Protein AF-A0A9P5XUX6-F1 (afdb_monomer)

Foldseek 3Di:
DVVCVVVVVVVVVCLFDQNPQPDQAAPVPRPHGFFKFWPPDPPGHGHDLVVVLVVCLVVQPTWMWGHPPPTTDTDHNVNSPREHEWQDDVPDDAPDWDWDPVLFDWDQDPVGIHTHTYTAHPPPPGDPPQVRCVVVVHDDDDD

Secondary structure (DSSP, 8-state):
-GGGHHHHHHHHHHHHTTTT----B-TTTSSSB--EEESSSGGG-EE-HHHHHHHTTT-TT--EEEE-SSSEEEE-TGGGT-EEE-SS-TTPPPSSEEEPGGG-EEEEETTEEEEEEEEEE-STTPPPHHHHHHHTTPPPPP-

pLDDT: mean 94.11, std 5.47, range [50.62, 98.06]

Solvent-accessible surface area (backbone atoms only — not comparable to full-atom values): 8636 Å² total; per-residue (Å²): 106,79,94,46,46,67,57,55,52,52,53,53,56,33,63,66,50,64,61,88,55,72,62,58,52,8,81,84,82,67,70,48,57,25,41,34,28,44,79,73,55,82,92,55,58,46,25,18,62,66,60,46,39,63,76,25,70,88,49,72,84,52,52,33,30,35,56,77,86,84,49,67,42,85,47,46,48,33,82,64,66,36,68,47,76,38,78,61,60,93,92,59,79,71,92,41,62,39,68,38,69,92,63,58,42,78,48,85,49,99,93,47,78,41,68,38,34,44,26,40,38,61,44,98,85,45,61,60,70,69,57,36,36,49,76,70,71,46,72,83,77,85,131

InterPro domains:
  IPR000315 B-box-type zinc finger [PF00643] (24-64)
  IPR041457 CxC2-like cysteine cluster, KDZ transposase-associated [PF18803] (77-143)

Sequence (143 aa):
WIPDRDTFILEDIRWDGRGKYVDSICPTCRVEPANYRCEECEGGQLLCQECMVESHRLNSLHRVKFWNGTFFEKKSLKSLGLRIQLGHRVGEYCINPKPAFADGFVVVHINGIHDVALDFCDCETAQITITQLLRHRWFPATV

Organism: NCBI:txid64659

Nearest PDB structures (foldseek):
  2hdp-assembly1_B  TM=6.198E-01  e=5.493E-01  Homo sapiens
  6sqp-assembly1_A  TM=4.417E-01  e=6.224E-01  Felis catus
  6sqr-assembly1_D  TM=5.165E-01  e=1.318E+00  Felis catus
  3m63-assembly1_A  TM=4.012E-01  e=5.909E+00  Saccharomyces cerevisiae
  4o8l-assembly2_D  TM=2.086E-01  e=9.154E+00  Streptococcus pneumoniae R6

Mean predicted aligned error: 4.07 Å

Structure (mmCIF, N/CA/C/O backbone):
data_AF-A0A9P5XUX6-F1
#
_entry.id   AF-A0A9P5XUX6-F1
#
loop_
_atom_site.group_PDB
_atom_site.id
_atom_site.type_symbol
_atom_site.label_atom_id
_atom_site.label_alt_id
_atom_site.label_comp_id
_atom_site.label_asym_id
_atom_site.label_entity_id
_atom_site.label_seq_id
_atom_site.pdbx_PDB_ins_code
_atom_site.Cartn_x
_atom_site.Cartn_y
_atom_site.Cartn_z
_atom_site.occupancy
_atom_site.B_iso_or_equiv
_atom_site.auth_seq_id
_atom_site.auth_comp_id
_atom_site.auth_asym_id
_atom_site.auth_atom_id
_atom_site.pdbx_PDB_model_num
ATOM 1 N N . TRP A 1 1 ? -2.214 8.141 -33.360 1.00 77.25 1 TRP A N 1
ATOM 2 C CA . TRP A 1 1 ? -1.924 6.846 -32.717 1.00 77.25 1 TRP A CA 1
ATOM 3 C C . TRP A 1 1 ? -1.505 5.766 -33.705 1.00 77.25 1 TRP A C 1
ATOM 5 O O . TRP A 1 1 ? -0.601 5.028 -33.366 1.00 77.25 1 TRP A O 1
ATOM 15 N N . ILE A 1 2 ? -2.137 5.612 -34.888 1.00 92.19 2 ILE A N 1
ATOM 16 C CA . ILE A 1 2 ? -1.833 4.469 -35.784 1.00 92.19 2 ILE A CA 1
ATOM 17 C C . ILE A 1 2 ? -0.360 4.458 -36.226 1.00 92.19 2 ILE A C 1
ATOM 19 O O . ILE A 1 2 ? 0.237 3.386 -36.170 1.00 92.19 2 ILE A O 1
ATOM 23 N N . PRO A 1 3 ? 0.251 5.608 -36.581 1.00 96.56 3 PRO A N 1
ATOM 24 C CA . PRO A 1 3 ? 1.679 5.648 -36.902 1.00 96.56 3 PRO A CA 1
ATOM 25 C C . PRO A 1 3 ? 2.590 5.241 -35.734 1.00 96.56 3 PRO A C 1
ATOM 27 O O . PRO A 1 3 ? 3.666 4.709 -35.964 1.00 96.56 3 PRO A O 1
ATOM 30 N N . ASP A 1 4 ? 2.142 5.439 -34.492 1.00 96.56 4 ASP A N 1
ATOM 31 C CA . ASP A 1 4 ? 2.925 5.216 -33.269 1.00 96.56 4 ASP A CA 1
ATOM 32 C C . ASP A 1 4 ? 2.587 3.887 -32.577 1.00 96.56 4 ASP A C 1
ATOM 34 O O . ASP A 1 4 ? 2.996 3.658 -31.440 1.00 96.56 4 ASP A O 1
ATOM 38 N N . ARG A 1 5 ? 1.805 3.011 -33.224 1.00 95.56 5 ARG A N 1
ATOM 39 C CA . ARG A 1 5 ? 1.333 1.744 -32.637 1.00 95.56 5 ARG A CA 1
ATOM 40 C C . ARG A 1 5 ? 2.480 0.929 -32.045 1.00 95.56 5 ARG A C 1
ATOM 42 O O . ARG A 1 5 ? 2.371 0.444 -30.923 1.00 95.56 5 ARG A O 1
ATOM 49 N N . ASP A 1 6 ? 3.558 0.788 -32.803 1.00 97.00 6 ASP A N 1
ATOM 50 C CA . ASP A 1 6 ? 4.692 -0.035 -32.397 1.00 97.00 6 ASP A CA 1
ATOM 51 C C . ASP A 1 6 ? 5.413 0.605 -31.196 1.00 97.00 6 ASP A C 1
ATOM 53 O O . ASP A 1 6 ? 5.818 -0.102 -30.278 1.00 97.00 6 ASP A O 1
ATOM 57 N N . THR A 1 7 ? 5.455 1.942 -31.121 1.00 96.69 7 THR A N 1
ATOM 58 C CA . THR A 1 7 ? 5.949 2.685 -29.950 1.00 96.69 7 THR A CA 1
ATOM 59 C C . THR A 1 7 ? 5.104 2.410 -28.708 1.00 96.69 7 THR A C 1
ATOM 61 O O . THR A 1 7 ? 5.663 2.146 -27.649 1.00 96.69 7 THR A O 1
ATOM 64 N N . PHE A 1 8 ? 3.770 2.418 -28.814 1.00 95.44 8 PHE A N 1
ATOM 65 C CA . PHE A 1 8 ? 2.905 2.099 -27.670 1.00 95.44 8 PHE A CA 1
ATOM 66 C C . PHE A 1 8 ? 3.160 0.688 -27.132 1.00 95.44 8 PHE A C 1
ATOM 68 O O . PHE A 1 8 ? 3.269 0.516 -25.922 1.00 95.44 8 PHE A O 1
ATOM 75 N N . ILE A 1 9 ? 3.301 -0.302 -28.019 1.00 95.25 9 ILE A N 1
ATOM 76 C CA . ILE A 1 9 ? 3.588 -1.690 -27.624 1.00 95.25 9 ILE A CA 1
ATOM 77 C C . ILE A 1 9 ? 4.968 -1.792 -26.963 1.00 95.25 9 ILE A C 1
ATOM 79 O O . ILE A 1 9 ? 5.108 -2.452 -25.937 1.00 95.25 9 ILE A O 1
ATOM 83 N N . LEU A 1 10 ? 5.987 -1.132 -27.521 1.00 94.88 10 LEU A N 1
ATOM 84 C CA . LEU A 1 10 ? 7.331 -1.127 -26.939 1.00 94.88 10 LEU A CA 1
ATOM 85 C C . LEU A 1 10 ? 7.352 -0.489 -25.548 1.00 94.88 10 LEU A C 1
ATOM 87 O O . LEU A 1 10 ? 8.023 -1.009 -24.658 1.00 94.88 10 LEU A O 1
ATOM 91 N N . GLU A 1 11 ? 6.612 0.601 -25.341 1.00 93.38 11 GLU A N 1
ATOM 92 C CA . GLU A 1 11 ? 6.512 1.229 -24.024 1.00 93.38 11 GLU A CA 1
ATOM 93 C C . GLU A 1 11 ? 5.730 0.364 -23.025 1.00 93.38 11 GLU A C 1
ATOM 95 O O . GLU A 1 11 ? 6.119 0.305 -21.862 1.00 93.38 11 GLU A O 1
ATOM 100 N N . ASP A 1 12 ? 4.704 -0.373 -23.457 1.00 91.81 12 ASP A N 1
ATOM 101 C CA . ASP A 1 12 ? 3.982 -1.326 -22.600 1.00 91.81 12 ASP A CA 1
ATOM 102 C C . ASP A 1 12 ? 4.887 -2.496 -22.165 1.00 91.81 12 ASP A C 1
ATOM 104 O O . ASP A 1 12 ? 5.048 -2.769 -20.976 1.00 91.81 12 ASP A O 1
ATOM 108 N N . ILE A 1 13 ? 5.627 -3.094 -23.108 1.00 92.19 13 ILE A N 1
ATOM 109 C CA . ILE A 1 13 ? 6.635 -4.131 -22.809 1.00 92.19 13 ILE A CA 1
ATOM 110 C C . ILE A 1 13 ? 7.736 -3.578 -21.892 1.00 92.19 13 ILE A C 1
ATOM 112 O O . ILE A 1 13 ? 8.232 -4.261 -20.991 1.00 92.19 13 ILE A O 1
ATOM 116 N N . ARG A 1 14 ? 8.141 -2.320 -22.089 1.00 91.81 14 ARG A N 1
ATOM 117 C CA . ARG A 1 14 ? 9.121 -1.654 -21.224 1.00 91.81 14 ARG A CA 1
ATOM 118 C C . ARG A 1 14 ? 8.611 -1.535 -19.785 1.00 91.81 14 ARG A C 1
ATOM 120 O O . ARG A 1 14 ? 9.428 -1.630 -18.864 1.00 91.81 14 ARG A O 1
ATOM 127 N N . TRP A 1 15 ? 7.304 -1.355 -19.589 1.00 89.62 15 TRP A N 1
ATOM 128 C CA . TRP A 1 15 ? 6.659 -1.338 -18.274 1.00 89.62 15 TRP A CA 1
ATOM 129 C C . TRP A 1 15 ? 6.608 -2.714 -17.604 1.00 89.62 15 TRP A C 1
ATOM 131 O O . TRP A 1 15 ? 6.671 -2.775 -16.372 1.00 89.62 15 TRP A O 1
ATOM 141 N N . ASP A 1 16 ? 6.610 -3.815 -18.354 1.00 90.75 16 ASP A N 1
ATOM 142 C CA . ASP A 1 16 ? 6.724 -5.162 -17.772 1.00 90.75 16 ASP A CA 1
ATOM 143 C C . ASP A 1 16 ? 8.097 -5.418 -17.129 1.00 90.75 16 ASP A C 1
ATOM 145 O O . ASP A 1 16 ? 8.208 -6.167 -16.155 1.00 90.75 16 ASP A O 1
ATOM 149 N N . GLY A 1 17 ? 9.142 -4.749 -17.623 1.00 91.25 17 GLY A N 1
ATOM 150 C CA . GLY A 1 17 ? 10.494 -4.782 -17.067 1.00 91.25 17 GLY A CA 1
ATOM 151 C C . GLY A 1 17 ? 10.840 -3.567 -16.199 1.00 91.25 17 GLY A C 1
ATOM 152 O O . GLY A 1 17 ? 10.004 -2.728 -15.865 1.00 91.25 17 GLY A O 1
ATOM 153 N N . ARG A 1 18 ? 12.124 -3.440 -15.837 1.00 91.75 18 ARG A N 1
ATOM 154 C CA . ARG A 1 18 ? 12.658 -2.300 -15.056 1.00 91.75 18 ARG A CA 1
ATOM 155 C C . ARG A 1 18 ? 12.708 -0.981 -15.845 1.00 91.75 18 ARG A C 1
ATOM 157 O O . ARG A 1 18 ? 13.048 0.062 -15.286 1.00 91.75 18 ARG A O 1
ATOM 164 N N . GLY A 1 19 ? 12.400 -1.006 -17.142 1.00 89.69 19 GLY A N 1
ATOM 165 C CA . GLY A 1 19 ? 12.514 0.146 -18.028 1.00 89.69 19 GLY A CA 1
ATOM 166 C C . GLY A 1 19 ? 13.904 0.786 -17.969 1.00 89.69 19 GLY A C 1
ATOM 167 O O . GLY A 1 19 ? 14.915 0.118 -18.157 1.00 89.69 19 GLY A O 1
ATOM 168 N N . LYS A 1 20 ? 13.956 2.095 -17.690 1.00 87.56 20 LYS A N 1
ATOM 169 C CA . LYS A 1 20 ? 15.220 2.844 -17.528 1.00 87.56 20 LYS A CA 1
ATOM 170 C C . LYS A 1 20 ? 15.837 2.739 -16.125 1.00 87.56 20 LYS A C 1
ATOM 172 O O . LYS A 1 20 ? 16.933 3.243 -15.915 1.00 87.56 20 LYS A O 1
ATOM 177 N N . TYR A 1 21 ? 15.142 2.131 -15.163 1.00 87.44 21 TYR A N 1
ATOM 178 C CA . TYR A 1 21 ? 15.560 2.068 -13.761 1.00 87.44 21 TYR A CA 1
ATOM 179 C C . TYR A 1 21 ? 16.490 0.876 -13.530 1.00 87.44 21 TYR A C 1
ATOM 181 O O . TYR A 1 21 ? 16.161 -0.077 -12.824 1.00 87.44 21 TYR A O 1
ATOM 189 N N . VAL A 1 22 ? 17.647 0.913 -14.190 1.00 82.38 22 VAL A N 1
ATOM 190 C CA . VAL A 1 22 ? 18.679 -0.129 -14.095 1.00 82.38 22 VAL A CA 1
ATOM 191 C C . VAL A 1 22 ? 19.568 0.035 -12.865 1.00 82.38 22 VAL A C 1
ATOM 193 O O . VAL A 1 22 ? 20.141 -0.955 -12.404 1.00 82.38 22 VAL A O 1
ATOM 196 N N . ASP A 1 23 ? 19.607 1.238 -12.288 1.00 80.44 23 ASP A N 1
ATOM 197 C CA . ASP A 1 23 ? 20.330 1.520 -11.052 1.00 80.44 23 ASP A CA 1
ATOM 198 C C . ASP A 1 23 ? 19.853 0.598 -9.937 1.00 80.44 23 ASP A C 1
ATOM 200 O O . ASP A 1 23 ? 18.654 0.421 -9.705 1.00 80.44 23 ASP A O 1
ATOM 204 N N . SER A 1 24 ? 20.810 -0.029 -9.263 1.00 84.69 24 SER A N 1
ATOM 205 C CA . SER A 1 24 ? 20.523 -0.943 -8.167 1.00 84.69 24 SER A CA 1
ATOM 206 C C . SER A 1 24 ? 20.312 -0.221 -6.845 1.00 84.69 24 SER A C 1
ATOM 208 O O . SER A 1 24 ? 19.877 -0.877 -5.914 1.00 84.69 24 SER A O 1
ATOM 210 N N . ILE A 1 25 ? 20.601 1.082 -6.735 1.00 95.06 25 ILE A N 1
ATOM 211 C CA . ILE A 1 25 ? 20.559 1.837 -5.473 1.00 95.06 25 ILE A CA 1
ATOM 212 C C . ILE A 1 25 ? 19.313 2.722 -5.420 1.00 95.06 25 ILE A C 1
ATOM 214 O O . ILE A 1 25 ? 18.955 3.387 -6.392 1.00 95.06 25 ILE A O 1
ATOM 218 N N . CYS A 1 26 ? 18.662 2.749 -4.259 1.00 95.69 26 CYS A N 1
ATOM 219 C CA . CYS A 1 26 ? 17.477 3.550 -4.004 1.00 95.69 26 CYS A CA 1
ATOM 220 C C . CYS A 1 26 ? 17.777 5.044 -4.209 1.00 95.69 26 CYS A C 1
ATOM 222 O O . CYS A 1 26 ? 18.658 5.591 -3.545 1.00 95.69 26 CYS A O 1
ATOM 224 N N . PRO A 1 27 ? 17.022 5.742 -5.068 1.00 93.62 27 PRO A N 1
ATOM 225 C CA . PRO A 1 27 ? 17.270 7.146 -5.392 1.00 93.62 27 PRO A CA 1
ATOM 226 C C . PRO A 1 27 ? 16.942 8.096 -4.230 1.00 93.62 27 PRO A C 1
ATOM 228 O O . PRO A 1 27 ? 17.459 9.214 -4.190 1.00 93.62 27 PRO A O 1
ATOM 231 N N . THR A 1 28 ? 16.109 7.654 -3.282 1.00 94.62 28 THR A N 1
ATOM 232 C CA . THR A 1 28 ? 15.693 8.434 -2.110 1.00 94.62 28 THR A CA 1
ATOM 233 C C . THR A 1 28 ? 16.730 8.376 -0.991 1.00 94.62 28 THR A C 1
ATOM 235 O O . THR A 1 28 ? 17.247 9.417 -0.599 1.00 94.62 28 THR A O 1
ATOM 238 N N . CYS A 1 29 ? 17.065 7.181 -0.484 1.00 96.44 29 CYS A N 1
ATOM 239 C CA . CYS A 1 29 ? 18.022 7.046 0.622 1.00 96.44 29 CYS A CA 1
ATOM 240 C C . CYS A 1 29 ? 19.481 6.927 0.165 1.00 96.44 29 CYS A C 1
ATOM 242 O O . CYS A 1 29 ? 20.376 7.208 0.953 1.00 96.44 29 CYS A O 1
ATOM 244 N N . ARG A 1 30 ? 19.732 6.542 -1.095 1.00 96.06 30 ARG A N 1
ATOM 245 C CA . ARG A 1 30 ? 21.069 6.344 -1.689 1.00 96.06 30 ARG A CA 1
ATOM 246 C C . ARG A 1 30 ? 21.942 5.292 -0.994 1.00 96.06 30 ARG A C 1
ATOM 248 O O . ARG A 1 30 ? 23.158 5.316 -1.151 1.00 96.06 30 ARG A O 1
ATOM 255 N N . VAL A 1 31 ? 21.321 4.375 -0.252 1.00 95.56 31 VAL A N 1
ATOM 256 C CA . VAL A 1 31 ? 22.006 3.320 0.514 1.00 95.56 31 VAL A CA 1
ATOM 257 C C . VAL A 1 31 ? 21.532 1.939 0.071 1.00 95.56 31 VAL A C 1
ATOM 259 O O . VAL A 1 31 ? 22.323 1.135 -0.409 1.00 95.56 31 VAL A O 1
ATOM 262 N N . GLU A 1 32 ? 20.231 1.684 0.184 1.00 96.69 32 GLU A N 1
ATOM 263 C CA . GLU A 1 32 ? 19.659 0.348 0.010 1.00 96.69 32 GLU A CA 1
ATOM 264 C C . GLU A 1 32 ? 19.322 0.005 -1.445 1.00 96.69 32 GLU A C 1
ATOM 266 O O . GLU A 1 32 ? 19.090 0.912 -2.251 1.00 96.69 32 GLU A O 1
ATOM 271 N N . PRO A 1 33 ? 19.198 -1.288 -1.796 1.00 95.00 33 PRO A N 1
ATOM 272 C CA . PRO A 1 33 ? 18.804 -1.691 -3.133 1.00 95.00 33 PRO A CA 1
ATOM 273 C C . PRO A 1 33 ? 17.388 -1.257 -3.546 1.00 95.00 33 PRO A C 1
ATOM 275 O O . PRO A 1 33 ? 16.431 -1.369 -2.777 1.00 95.00 33 PRO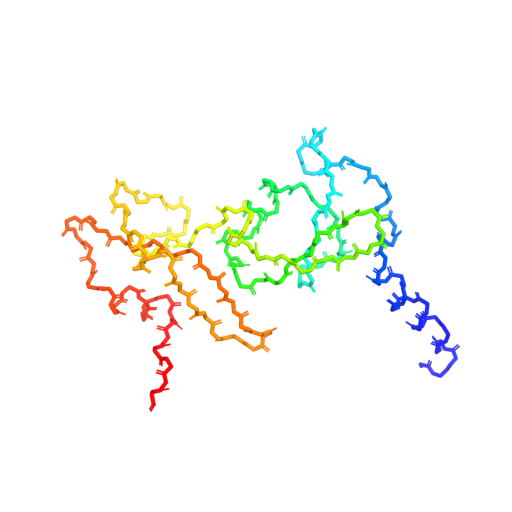 A O 1
ATOM 278 N N . ALA A 1 34 ? 17.233 -0.814 -4.795 1.00 95.44 34 ALA A N 1
ATOM 279 C CA . ALA A 1 34 ? 15.961 -0.374 -5.367 1.00 95.44 34 ALA A CA 1
ATOM 280 C C . ALA A 1 34 ? 15.237 -1.516 -6.097 1.00 95.44 34 ALA A C 1
ATOM 282 O O . ALA A 1 34 ? 15.430 -1.722 -7.295 1.00 95.44 34 ALA A O 1
ATOM 283 N N . ASN A 1 35 ? 14.383 -2.250 -5.382 1.00 95.94 35 ASN A N 1
ATOM 284 C CA . ASN A 1 35 ? 13.719 -3.443 -5.925 1.00 95.94 35 ASN A CA 1
ATOM 285 C C . ASN A 1 35 ? 12.190 -3.355 -5.964 1.00 95.94 35 ASN A C 1
ATOM 287 O O . ASN A 1 35 ? 11.552 -4.224 -6.553 1.00 95.94 35 ASN A O 1
ATOM 291 N N . TYR A 1 36 ? 11.585 -2.331 -5.362 1.00 96.81 36 TYR A N 1
ATOM 292 C CA . TYR A 1 36 ? 10.134 -2.198 -5.293 1.00 96.81 36 TYR A CA 1
ATOM 293 C C . TYR A 1 36 ? 9.631 -1.104 -6.219 1.00 96.81 36 TYR A C 1
ATOM 2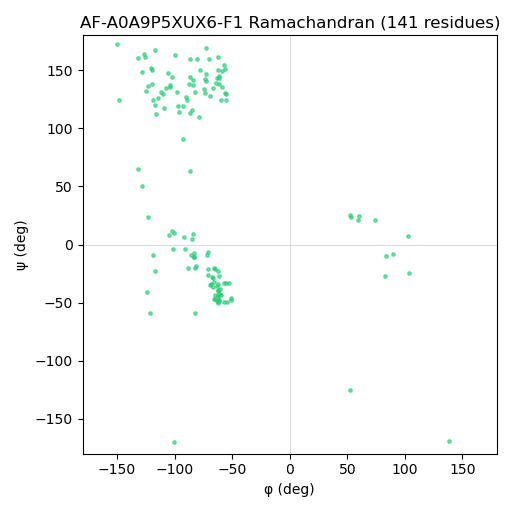9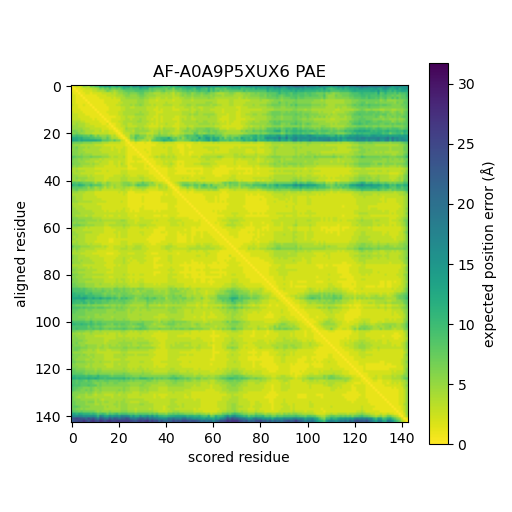5 O O . TYR A 1 36 ? 10.164 0.000 -6.218 1.00 96.81 36 TYR A O 1
ATOM 303 N N . ARG A 1 37 ? 8.570 -1.385 -6.970 1.00 95.94 37 ARG A N 1
ATOM 304 C CA . ARG A 1 37 ? 7.893 -0.418 -7.838 1.00 95.94 37 ARG A CA 1
ATOM 305 C C . ARG A 1 37 ? 6.426 -0.323 -7.451 1.00 95.94 37 ARG A C 1
ATOM 307 O O . ARG A 1 37 ? 5.780 -1.346 -7.250 1.00 95.94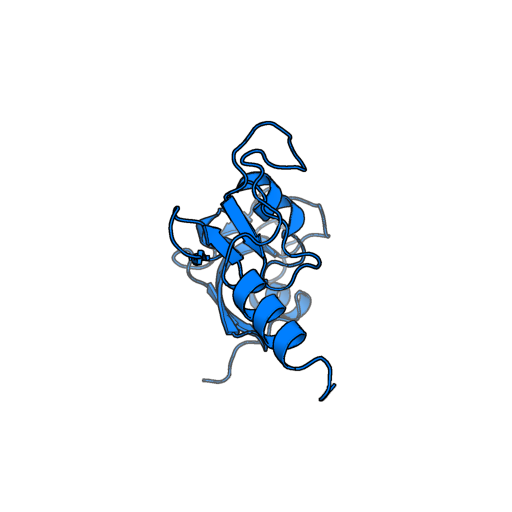 37 ARG A O 1
ATOM 314 N N . CYS A 1 38 ? 5.901 0.890 -7.385 1.00 96.31 38 CYS A N 1
ATOM 315 C CA . CYS A 1 38 ? 4.468 1.122 -7.273 1.00 96.31 38 CYS A CA 1
ATOM 316 C C . CYS A 1 38 ? 3.840 1.184 -8.672 1.00 96.31 38 CYS A C 1
ATOM 318 O O . CYS A 1 38 ? 4.427 1.769 -9.580 1.00 96.31 38 CYS A O 1
ATOM 320 N N . GLU A 1 39 ? 2.675 0.564 -8.851 1.00 94.62 39 GLU A N 1
ATOM 321 C CA . GLU A 1 39 ? 1.946 0.555 -10.129 1.00 94.62 39 GLU A CA 1
ATOM 322 C C . GLU A 1 39 ? 1.088 1.807 -10.350 1.00 94.62 39 GLU A C 1
ATOM 324 O O . GLU A 1 39 ? 0.556 2.002 -11.437 1.00 94.62 39 GLU A O 1
ATOM 329 N N . GLU A 1 40 ? 0.922 2.630 -9.316 1.00 94.25 40 GLU A N 1
ATOM 330 C CA . GLU A 1 40 ? 0.000 3.774 -9.313 1.00 94.25 40 GLU A CA 1
ATOM 331 C C . GLU A 1 40 ? 0.719 5.115 -9.149 1.00 94.25 40 GLU A C 1
ATOM 333 O O . GLU A 1 40 ? 0.209 6.145 -9.579 1.00 94.25 40 GLU A O 1
ATOM 338 N N . CYS A 1 41 ? 1.925 5.113 -8.576 1.00 93.50 41 CYS A N 1
ATOM 339 C CA . CYS A 1 41 ? 2.765 6.303 -8.532 1.00 93.50 41 CYS A CA 1
ATOM 340 C C . CYS A 1 41 ? 3.355 6.614 -9.910 1.00 93.50 41 CYS A C 1
ATOM 342 O O . CYS A 1 41 ? 3.716 5.723 -10.682 1.00 93.50 41 CYS A O 1
ATOM 344 N N . GLU A 1 42 ? 3.519 7.903 -10.184 1.00 86.19 42 GLU A N 1
ATOM 345 C CA . GLU A 1 42 ? 4.072 8.377 -11.445 1.00 86.19 42 GLU A CA 1
ATOM 346 C C . GLU A 1 42 ? 5.520 7.908 -11.669 1.00 86.19 42 GLU A C 1
ATOM 348 O O . GLU A 1 42 ? 6.313 7.711 -10.744 1.00 86.19 42 GLU A O 1
ATOM 353 N N . GLY A 1 43 ? 5.888 7.742 -12.940 1.00 80.62 43 GLY A N 1
ATOM 354 C CA . GLY A 1 43 ? 7.266 7.506 -13.370 1.00 80.62 43 GLY A CA 1
ATOM 355 C C . GLY A 1 43 ? 7.754 6.060 -13.271 1.00 80.62 43 GLY A C 1
ATOM 356 O O . GLY A 1 43 ? 8.592 5.677 -14.079 1.00 80.62 43 GLY A O 1
ATOM 357 N N . GLY A 1 44 ? 7.225 5.226 -12.371 1.00 84.88 44 GLY A N 1
ATOM 358 C CA . GLY A 1 44 ? 7.607 3.805 -12.303 1.00 84.88 44 GLY A CA 1
ATOM 359 C C . GLY A 1 44 ? 8.986 3.535 -11.706 1.00 84.88 44 GLY A C 1
ATOM 360 O O . GLY A 1 44 ? 9.580 2.485 -11.962 1.00 84.88 44 GLY A O 1
ATOM 361 N N . GLN A 1 45 ? 9.505 4.491 -10.939 1.00 91.19 45 GLN A N 1
ATOM 362 C CA . GLN A 1 45 ? 10.795 4.389 -10.273 1.00 91.19 45 GLN A CA 1
ATOM 363 C C . GLN A 1 45 ? 10.820 3.231 -9.269 1.00 91.19 45 GLN A C 1
ATOM 365 O O . GLN A 1 45 ? 9.839 2.955 -8.576 1.00 91.19 45 GLN A O 1
ATOM 370 N N . LEU A 1 46 ? 11.975 2.572 -9.186 1.00 95.31 46 LEU A N 1
ATOM 371 C CA . LEU A 1 46 ? 12.256 1.573 -8.165 1.00 95.31 46 LEU A CA 1
ATOM 372 C C . LEU A 1 46 ? 12.753 2.248 -6.880 1.00 95.31 46 LEU A C 1
ATOM 374 O O . LEU A 1 46 ? 13.599 3.141 -6.930 1.00 95.31 46 LEU A O 1
ATOM 378 N N . LEU A 1 47 ? 12.264 1.783 -5.733 1.00 96.56 47 LEU A N 1
ATOM 379 C CA . LEU A 1 47 ? 12.656 2.215 -4.392 1.00 96.56 47 LEU A CA 1
ATOM 380 C C . LEU A 1 47 ? 13.080 1.006 -3.547 1.00 96.56 47 LEU A C 1
ATOM 382 O O . LEU A 1 47 ? 12.746 -0.142 -3.857 1.00 96.56 47 LEU A O 1
ATOM 386 N N . CYS A 1 48 ? 13.811 1.257 -2.462 1.00 97.25 48 CYS A N 1
ATOM 387 C CA . CYS A 1 48 ? 13.981 0.252 -1.413 1.00 97.25 48 CYS A CA 1
ATOM 388 C C . CYS A 1 48 ? 12.686 0.081 -0.604 1.00 97.25 48 CYS A C 1
ATOM 390 O O . CYS A 1 48 ? 11.751 0.877 -0.720 1.00 97.25 48 CYS A O 1
ATOM 392 N N . GLN A 1 49 ? 12.641 -0.954 0.236 1.00 97.75 49 GLN A N 1
ATOM 393 C CA . GLN A 1 49 ? 11.475 -1.269 1.065 1.00 97.75 49 GLN A CA 1
ATOM 394 C C . GLN A 1 49 ? 11.066 -0.101 1.972 1.00 97.75 49 GLN A C 1
ATOM 396 O O . GLN A 1 49 ? 9.901 0.284 1.981 1.00 97.75 49 GLN A O 1
ATOM 401 N N . GLU A 1 50 ? 12.014 0.491 2.698 1.00 98.06 50 GLU A N 1
ATOM 402 C 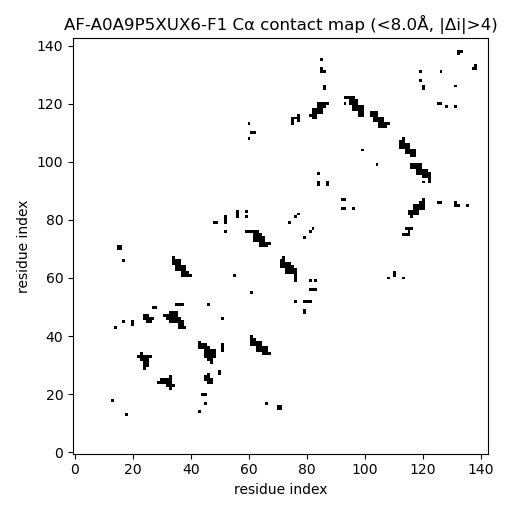CA . GLU A 1 50 ? 11.731 1.568 3.655 1.00 98.06 50 GLU A CA 1
ATOM 403 C C . GLU A 1 50 ? 11.196 2.823 2.964 1.00 98.06 50 GLU A C 1
ATOM 405 O O . GLU A 1 50 ? 10.164 3.359 3.360 1.00 98.06 50 GLU A O 1
ATOM 410 N N . CYS A 1 51 ? 11.840 3.261 1.876 1.00 97.44 51 CYS A N 1
ATOM 411 C CA . CYS A 1 51 ? 11.367 4.412 1.109 1.00 97.44 51 CYS A CA 1
ATOM 412 C C . CYS A 1 51 ? 10.014 4.140 0.437 1.00 97.44 51 CYS A C 1
ATOM 414 O O . CYS A 1 51 ? 9.208 5.063 0.302 1.00 97.44 51 CYS A O 1
ATOM 416 N N . MET A 1 52 ? 9.738 2.891 0.040 1.00 97.56 52 MET A N 1
ATOM 417 C CA . MET A 1 52 ? 8.423 2.488 -0.460 1.00 97.56 52 MET A CA 1
ATOM 418 C C . MET A 1 52 ? 7.359 2.634 0.634 1.00 97.56 52 MET A C 1
ATOM 420 O O . MET A 1 52 ? 6.335 3.263 0.392 1.00 97.56 52 MET A O 1
ATOM 424 N N . VAL A 1 53 ? 7.614 2.132 1.845 1.00 97.56 53 VAL A N 1
ATOM 425 C CA . VAL A 1 53 ? 6.685 2.275 2.980 1.00 97.56 53 VAL A CA 1
ATOM 426 C C . VAL A 1 53 ? 6.473 3.746 3.338 1.00 97.56 53 VAL A C 1
ATOM 428 O O . VAL A 1 53 ? 5.330 4.180 3.457 1.00 97.56 53 VAL A O 1
ATOM 431 N N . GLU A 1 54 ? 7.548 4.526 3.462 1.00 96.12 54 GLU A N 1
ATOM 432 C CA . GLU A 1 54 ? 7.470 5.936 3.859 1.00 96.12 54 GLU A CA 1
ATOM 433 C C . GLU A 1 54 ? 6.653 6.770 2.864 1.00 96.12 54 GLU A C 1
ATOM 435 O O . GLU A 1 54 ? 5.722 7.475 3.251 1.00 96.12 54 GLU A O 1
ATOM 440 N N . SER A 1 55 ? 6.947 6.636 1.567 1.00 95.62 55 SER A N 1
ATOM 441 C CA . SER A 1 55 ? 6.249 7.379 0.506 1.00 95.62 55 SER A CA 1
ATOM 442 C C . SER A 1 55 ? 4.771 6.999 0.352 1.00 95.62 55 SER A C 1
ATOM 444 O O . SER A 1 55 ? 3.991 7.788 -0.182 1.00 95.62 55 SER A O 1
ATOM 446 N N . HIS A 1 56 ? 4.362 5.826 0.846 1.00 96.31 56 HIS A N 1
ATOM 447 C CA . HIS A 1 56 ? 2.997 5.310 0.712 1.00 96.31 56 HIS A CA 1
ATOM 448 C C . HIS A 1 56 ? 2.167 5.393 1.993 1.00 96.31 56 HIS A C 1
ATOM 450 O O . HIS A 1 56 ? 1.031 4.921 2.005 1.00 96.31 56 HIS A O 1
ATOM 456 N N . ARG A 1 57 ? 2.656 6.047 3.054 1.00 94.19 57 ARG A N 1
ATOM 457 C CA . ARG A 1 57 ? 1.902 6.209 4.314 1.00 94.19 57 ARG A CA 1
ATOM 458 C C . ARG A 1 57 ? 0.502 6.799 4.132 1.00 94.19 57 ARG A C 1
ATOM 460 O O . ARG A 1 57 ? -0.409 6.434 4.865 1.00 94.19 57 ARG A O 1
ATOM 467 N N . LEU A 1 58 ? 0.329 7.686 3.150 1.00 93.00 58 LEU A N 1
ATOM 468 C CA . LEU A 1 58 ? -0.959 8.315 2.819 1.00 93.00 58 LEU A CA 1
ATOM 469 C C . LEU A 1 58 ? -1.650 7.704 1.596 1.00 93.00 58 LEU A C 1
ATOM 471 O O . LEU A 1 58 ? -2.772 8.080 1.282 1.00 93.00 58 LEU A O 1
ATOM 475 N N . ASN A 1 59 ? -0.994 6.753 0.934 1.00 94.94 59 ASN A N 1
ATOM 476 C CA . ASN A 1 59 ? -1.473 6.064 -0.262 1.00 94.94 59 ASN A CA 1
ATOM 477 C C . ASN A 1 59 ? -1.365 4.547 -0.048 1.00 94.94 59 ASN A C 1
ATOM 479 O O . ASN A 1 59 ? -0.779 3.808 -0.839 1.00 94.94 59 ASN A O 1
ATOM 483 N N . SER A 1 60 ? -1.899 4.089 1.084 1.00 95.31 60 SER A N 1
ATOM 484 C CA . SER A 1 60 ? -1.708 2.737 1.618 1.00 95.31 60 SER A CA 1
ATOM 485 C C . SER A 1 60 ? -2.430 1.633 0.838 1.00 95.31 60 SER A C 1
ATOM 487 O O . SER A 1 60 ? -2.198 0.453 1.092 1.00 95.31 60 SER A O 1
ATOM 489 N N . LEU A 1 61 ? -3.284 2.016 -0.116 1.00 96.94 61 LEU A N 1
ATOM 490 C CA . LEU A 1 61 ? -4.004 1.120 -1.024 1.00 96.94 61 LEU A CA 1
ATOM 491 C C . LEU A 1 61 ? -3.377 1.075 -2.423 1.00 96.94 61 LEU A C 1
ATOM 493 O O . LEU A 1 61 ? -4.001 0.563 -3.351 1.00 96.94 61 LEU A O 1
ATOM 497 N N . HIS A 1 62 ? -2.171 1.617 -2.608 1.00 97.12 62 HIS A N 1
ATOM 498 C CA . HIS A 1 62 ? -1.454 1.444 -3.865 1.00 97.12 62 HIS A CA 1
ATOM 499 C C . HIS A 1 62 ? -0.899 0.028 -4.008 1.00 97.12 62 HIS A C 1
ATOM 501 O O . HIS A 1 62 ? -0.407 -0.580 -3.053 1.00 97.12 62 HIS A O 1
ATOM 507 N N . ARG A 1 63 ? -0.933 -0.494 -5.237 1.00 96.75 63 ARG A N 1
ATOM 508 C CA . ARG A 1 63 ? -0.349 -1.800 -5.561 1.00 96.75 63 ARG A CA 1
ATOM 509 C C . ARG A 1 63 ? 1.146 -1.671 -5.805 1.00 96.75 63 ARG A C 1
ATOM 511 O O . ARG A 1 63 ? 1.595 -0.820 -6.574 1.00 96.75 63 ARG A O 1
ATOM 518 N N . VAL A 1 64 ? 1.913 -2.550 -5.168 1.00 97.19 64 VAL A N 1
ATOM 519 C CA . VAL A 1 64 ? 3.369 -2.591 -5.299 1.00 97.19 64 VAL A CA 1
ATOM 520 C C . VAL A 1 64 ? 3.834 -3.936 -5.838 1.00 97.19 64 VAL A C 1
ATOM 522 O O . VAL A 1 64 ? 3.209 -4.983 -5.656 1.00 97.19 64 VAL A O 1
ATOM 525 N N . LYS A 1 65 ? 4.968 -3.904 -6.523 1.00 97.12 65 LYS A N 1
ATOM 526 C CA . LYS A 1 65 ? 5.629 -5.062 -7.106 1.00 97.12 65 LYS A CA 1
ATOM 527 C C . LYS A 1 65 ? 7.087 -5.103 -6.671 1.00 97.12 65 LYS A C 1
ATOM 529 O O . LYS A 1 65 ? 7.703 -4.057 -6.481 1.00 97.12 65 LYS A O 1
ATOM 534 N N . PHE A 1 66 ? 7.635 -6.302 -6.541 1.00 97.31 66 PHE A N 1
ATOM 535 C CA . PHE A 1 66 ? 9.039 -6.556 -6.235 1.00 97.31 66 PHE A CA 1
ATOM 536 C C . PHE A 1 66 ? 9.733 -7.183 -7.440 1.00 97.31 66 PHE A C 1
ATOM 538 O O . PHE A 1 66 ? 9.228 -8.145 -8.016 1.00 97.31 66 PHE A O 1
ATOM 545 N N . TRP A 1 67 ? 10.884 -6.643 -7.822 1.00 96.25 67 TRP A N 1
ATOM 546 C CA . TRP A 1 67 ? 11.732 -7.227 -8.850 1.00 96.25 67 TRP A CA 1
ATOM 547 C C . TRP A 1 67 ? 12.541 -8.388 -8.263 1.00 96.25 67 TRP A C 1
ATOM 549 O O . TRP A 1 67 ? 13.472 -8.166 -7.492 1.00 96.25 67 TRP A O 1
ATOM 559 N N . ASN A 1 68 ? 12.221 -9.623 -8.656 1.00 94.94 68 ASN A N 1
ATOM 560 C CA . ASN A 1 68 ? 12.901 -10.826 -8.154 1.00 94.94 68 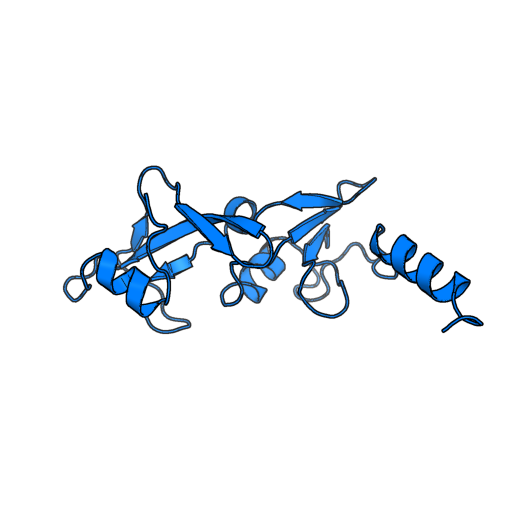ASN A CA 1
ATOM 561 C C . ASN A 1 68 ? 14.195 -11.183 -8.918 1.00 94.94 68 ASN A C 1
ATOM 563 O O . ASN A 1 68 ? 14.781 -12.237 -8.686 1.00 94.94 68 ASN A O 1
ATOM 567 N N . GLY A 1 69 ? 14.617 -10.336 -9.861 1.00 92.38 69 GLY A N 1
ATOM 568 C CA . GLY A 1 69 ? 15.730 -10.600 -10.778 1.00 92.38 69 GLY A CA 1
ATOM 569 C C . GLY A 1 69 ? 15.290 -10.977 -12.194 1.00 92.38 69 GLY A C 1
ATOM 570 O O . GLY A 1 69 ? 16.041 -10.735 -13.135 1.00 92.38 69 GLY A O 1
ATOM 571 N N . THR A 1 70 ? 14.074 -11.501 -12.357 1.00 93.12 70 THR A N 1
ATOM 572 C CA . THR A 1 70 ? 13.546 -11.988 -13.645 1.00 93.12 70 THR A CA 1
ATOM 573 C C . THR A 1 70 ? 12.236 -11.320 -14.052 1.00 93.12 70 THR A C 1
ATOM 575 O O . THR A 1 70 ? 12.072 -10.967 -15.217 1.00 93.12 70 THR A O 1
ATOM 578 N N . PHE A 1 71 ? 11.319 -11.105 -13.110 1.00 94.25 71 PHE A N 1
ATOM 579 C CA . PHE A 1 71 ? 10.039 -10.443 -13.339 1.00 94.25 71 PHE A CA 1
ATOM 580 C C . PHE A 1 71 ? 9.567 -9.714 -12.076 1.00 94.25 71 PHE A C 1
ATOM 582 O O . PHE A 1 71 ? 10.154 -9.823 -10.995 1.00 94.25 71 PHE A O 1
ATOM 589 N N . PHE A 1 72 ? 8.485 -8.950 -12.221 1.00 96.06 72 PHE A N 1
ATOM 590 C CA . PHE A 1 72 ? 7.829 -8.297 -11.100 1.00 96.06 72 PHE A CA 1
ATOM 591 C C . PHE A 1 72 ? 6.794 -9.198 -10.425 1.00 96.06 72 PHE A C 1
ATOM 593 O O . PHE A 1 72 ? 5.726 -9.473 -10.975 1.00 96.06 72 PHE A O 1
ATOM 600 N N . GLU A 1 73 ? 7.077 -9.584 -9.188 1.00 97.12 73 GLU A N 1
ATOM 601 C CA . GLU A 1 73 ? 6.139 -10.276 -8.311 1.00 97.12 73 GLU A CA 1
ATOM 602 C C . GLU A 1 73 ? 5.226 -9.282 -7.600 1.00 97.12 73 GLU A C 1
ATOM 604 O O . GLU A 1 73 ? 5.667 -8.223 -7.153 1.00 97.12 73 GLU A O 1
ATOM 609 N N . LYS A 1 74 ? 3.948 -9.633 -7.436 1.00 96.62 74 LYS A N 1
ATOM 610 C CA . LYS A 1 74 ? 3.024 -8.834 -6.623 1.00 96.62 74 LYS A CA 1
ATOM 611 C C . LYS A 1 74 ? 3.443 -8.888 -5.152 1.00 96.62 74 LYS A C 1
ATOM 613 O O . LYS A 1 74 ? 3.701 -9.965 -4.615 1.00 96.62 74 LYS A O 1
ATOM 618 N N . LYS A 1 75 ? 3.455 -7.732 -4.492 1.00 97.44 75 LYS A N 1
ATOM 619 C CA . LYS A 1 75 ? 3.621 -7.603 -3.038 1.00 97.44 75 LYS A CA 1
ATOM 620 C C . LYS A 1 75 ? 2.542 -6.672 -2.489 1.00 97.44 75 LYS A C 1
ATOM 622 O O . LYS A 1 75 ? 1.943 -5.896 -3.228 1.00 97.44 75 LYS A O 1
ATOM 627 N N . SER A 1 76 ? 2.284 -6.748 -1.190 1.00 96.75 76 SER A N 1
ATOM 628 C CA . SER A 1 76 ? 1.404 -5.799 -0.502 1.00 96.75 76 SER A CA 1
ATOM 629 C C . SER A 1 76 ? 2.233 -4.841 0.340 1.00 96.75 76 SER A C 1
ATOM 631 O O . SER A 1 76 ? 3.251 -5.241 0.905 1.00 96.75 76 SER A O 1
ATOM 633 N N . LEU A 1 77 ? 1.780 -3.597 0.493 1.00 98.00 77 LEU A N 1
ATOM 634 C CA . LEU A 1 77 ? 2.414 -2.646 1.412 1.00 98.00 77 LEU A CA 1
ATOM 635 C C . LEU A 1 77 ? 2.458 -3.194 2.851 1.00 98.00 77 LEU A C 1
ATOM 637 O O . LEU A 1 77 ? 3.458 -3.004 3.541 1.00 98.00 77 LEU A O 1
ATOM 641 N N . LYS A 1 78 ? 1.455 -3.987 3.255 1.00 97.88 78 LYS A N 1
ATOM 642 C CA . LYS A 1 78 ? 1.468 -4.770 4.502 1.00 97.88 78 LYS A CA 1
ATOM 643 C C . LYS A 1 78 ? 2.692 -5.683 4.610 1.00 97.88 78 LYS A C 1
ATOM 645 O O . LYS A 1 78 ? 3.386 -5.645 5.618 1.00 97.88 78 LYS A O 1
ATOM 650 N N . SER A 1 79 ? 3.002 -6.463 3.568 1.00 97.19 79 SER A N 1
ATOM 651 C CA . SER A 1 79 ? 4.170 -7.365 3.558 1.00 97.19 79 SER A CA 1
ATOM 652 C C . SER A 1 79 ? 5.516 -6.633 3.614 1.00 97.19 79 SER A C 1
ATOM 654 O O . SER A 1 79 ? 6.514 -7.223 4.015 1.00 97.19 79 SER A O 1
ATOM 656 N N . LEU A 1 80 ? 5.542 -5.349 3.241 1.00 97.75 80 LEU A N 1
ATOM 657 C CA . LEU A 1 80 ? 6.709 -4.476 3.374 1.00 97.75 80 LEU A CA 1
ATOM 658 C C . LEU A 1 80 ? 6.797 -3.817 4.767 1.00 97.75 80 LEU A C 1
ATOM 660 O O . LEU A 1 80 ? 7.816 -3.200 5.074 1.00 97.75 80 LEU A O 1
ATOM 664 N N . GLY A 1 81 ? 5.762 -3.948 5.604 1.00 97.06 81 GLY A N 1
ATOM 665 C CA . GLY A 1 81 ? 5.698 -3.396 6.960 1.00 97.06 81 GLY A CA 1
ATOM 666 C C . GLY A 1 81 ? 4.853 -2.127 7.111 1.00 97.06 81 GLY A C 1
ATOM 667 O O . GLY A 1 81 ? 4.847 -1.537 8.189 1.00 97.06 81 GLY A O 1
ATOM 668 N N . LEU A 1 82 ? 4.130 -1.688 6.073 1.00 97.44 82 LEU A N 1
ATOM 669 C CA . LEU A 1 82 ? 3.225 -0.544 6.196 1.00 97.44 82 LEU A CA 1
ATOM 670 C C . LEU A 1 82 ? 2.024 -0.902 7.076 1.00 97.44 82 LEU A C 1
ATOM 672 O O . LEU A 1 82 ? 1.311 -1.871 6.805 1.00 97.44 82 LEU A O 1
ATOM 676 N N . ARG A 1 83 ? 1.772 -0.063 8.083 1.00 96.06 83 ARG A N 1
ATOM 677 C CA . ARG A 1 83 ? 0.592 -0.127 8.950 1.00 96.06 83 ARG A CA 1
ATOM 678 C C . ARG A 1 83 ? -0.210 1.163 8.838 1.00 96.06 83 ARG A C 1
ATOM 680 O O . ARG A 1 83 ? 0.360 2.253 8.787 1.00 96.06 83 ARG A O 1
ATOM 687 N N . ILE A 1 84 ? -1.529 1.032 8.776 1.00 95.94 84 ILE A N 1
ATOM 688 C CA . ILE A 1 84 ? -2.459 2.156 8.666 1.00 95.94 84 ILE A CA 1
ATOM 689 C C . ILE A 1 84 ? -2.949 2.497 10.070 1.00 95.94 84 ILE A C 1
ATOM 691 O O . ILE A 1 84 ? -3.650 1.699 10.684 1.00 95.94 84 ILE A O 1
ATOM 695 N N . GLN A 1 85 ? -2.597 3.679 10.570 1.00 95.94 85 GLN A N 1
ATOM 696 C CA . GLN A 1 85 ? -3.041 4.152 11.880 1.00 95.94 85 GLN A CA 1
ATOM 697 C C . GLN A 1 85 ? -4.351 4.936 11.760 1.00 95.94 85 GLN A C 1
ATOM 699 O O . GLN A 1 85 ? -4.433 5.921 11.022 1.00 95.94 85 GLN A O 1
ATOM 704 N N . LEU A 1 86 ? -5.361 4.547 12.537 1.00 96.06 86 LEU A N 1
ATOM 705 C CA . LEU A 1 86 ? -6.626 5.268 12.658 1.00 96.06 86 LEU A CA 1
ATOM 706 C C . LEU A 1 86 ? -6.678 6.139 13.922 1.00 96.06 86 LEU A C 1
ATOM 708 O O . LEU A 1 86 ? -5.903 5.974 14.865 1.00 96.06 86 LEU A O 1
ATOM 712 N N . GLY A 1 87 ? -7.622 7.082 13.934 1.00 95.25 87 GLY A N 1
ATOM 713 C CA . GLY A 1 87 ? -7.984 7.878 15.114 1.00 95.25 87 GLY A CA 1
ATOM 714 C C . GLY A 1 87 ? -7.121 9.114 15.392 1.00 95.25 87 GLY A C 1
ATOM 715 O O . GLY A 1 87 ? -7.533 9.942 16.200 1.00 95.25 87 GLY A O 1
ATOM 716 N N . HIS A 1 88 ? -5.994 9.285 14.696 1.00 93.2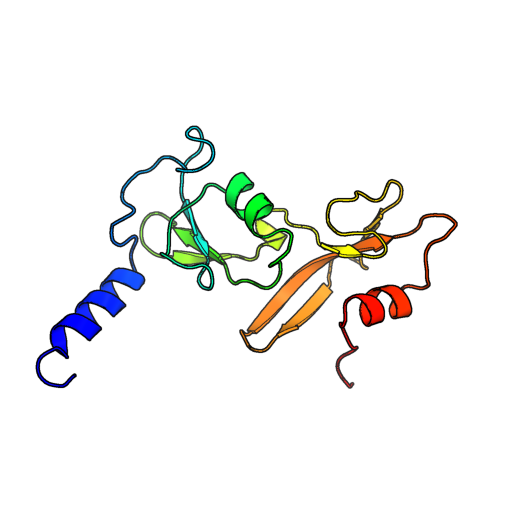5 88 HIS A N 1
ATOM 717 C CA . HIS A 1 88 ? -5.071 10.417 14.848 1.00 93.25 88 HIS A CA 1
ATOM 718 C C . HIS A 1 88 ? -4.961 11.262 13.574 1.00 93.25 88 HIS A C 1
ATOM 720 O O . HIS A 1 88 ? -5.443 10.866 12.507 1.00 93.25 88 HIS A O 1
ATOM 726 N N . ARG A 1 89 ? -4.362 12.456 13.680 1.00 89.94 89 ARG A N 1
ATOM 727 C CA . ARG A 1 89 ? -4.109 13.300 12.504 1.00 89.94 89 ARG A CA 1
ATOM 728 C C . ARG A 1 89 ? -3.019 12.687 11.628 1.00 89.94 89 ARG A C 1
ATOM 730 O O . ARG A 1 89 ? -2.192 11.902 12.078 1.00 89.94 89 ARG A O 1
ATOM 737 N N . VAL A 1 90 ? -2.999 13.099 10.364 1.00 85.75 90 VAL A N 1
ATOM 738 C CA . VAL A 1 90 ? -1.928 12.739 9.431 1.00 85.75 90 VAL A CA 1
ATOM 739 C C . VAL A 1 90 ? -0.571 13.152 10.014 1.00 85.75 90 VAL A C 1
ATOM 741 O O . VAL A 1 90 ? -0.374 14.318 10.345 1.00 85.75 90 VAL A O 1
ATOM 744 N N . GLY A 1 91 ? 0.347 12.189 10.128 1.00 83.19 91 GLY A N 1
ATOM 745 C CA . GLY A 1 91 ? 1.697 12.384 10.668 1.00 83.19 91 GLY A CA 1
ATOM 746 C C . GLY A 1 91 ? 1.830 12.184 12.182 1.00 83.19 91 GLY A C 1
ATOM 747 O O . GLY A 1 91 ? 2.953 12.146 12.679 1.00 83.19 91 GLY A O 1
ATOM 748 N N . GLU A 1 92 ? 0.727 12.023 12.918 1.00 90.88 92 GLU A N 1
ATOM 749 C CA . GLU A 1 92 ? 0.767 11.683 14.343 1.00 90.88 92 GLU A CA 1
ATOM 750 C C . GLU A 1 92 ? 0.838 10.166 14.552 1.00 90.88 92 GLU A C 1
ATOM 752 O O . GLU A 1 92 ? 0.201 9.386 13.841 1.00 90.88 92 GLU A O 1
ATOM 757 N N . TYR A 1 93 ? 1.572 9.757 15.587 1.00 90.81 93 TYR A N 1
ATOM 758 C CA . TYR A 1 93 ? 1.653 8.367 16.021 1.00 90.81 93 TYR A CA 1
ATOM 759 C C . TYR A 1 93 ? 0.811 8.153 17.274 1.00 90.81 93 TYR A C 1
ATOM 761 O O . TYR A 1 93 ? 0.864 8.941 18.220 1.00 90.81 93 TYR A O 1
ATOM 769 N N . CYS A 1 94 ? 0.043 7.066 17.289 1.00 95.56 94 CYS A N 1
ATOM 770 C CA . CYS A 1 94 ? -0.687 6.654 18.477 1.00 95.56 94 CYS A CA 1
ATOM 771 C C . CYS A 1 94 ? 0.279 6.050 19.498 1.00 95.56 94 CYS A C 1
ATOM 773 O O . CYS A 1 94 ? 1.100 5.206 19.149 1.00 95.56 94 CYS A O 1
ATOM 775 N N . ILE A 1 95 ? 0.154 6.454 20.762 1.00 96.06 95 ILE A N 1
ATOM 776 C CA . ILE A 1 95 ? 0.932 5.875 21.868 1.00 96.06 95 ILE A CA 1
ATOM 777 C C . ILE A 1 95 ? 0.335 4.560 22.386 1.00 96.06 95 ILE A C 1
ATOM 779 O O . ILE A 1 95 ? 1.029 3.802 23.054 1.00 96.06 95 ILE A O 1
ATOM 783 N N . ASN A 1 96 ? -0.942 4.296 22.086 1.00 97.25 96 ASN A N 1
ATOM 784 C CA . ASN A 1 96 ? -1.639 3.062 22.441 1.00 97.25 96 ASN A CA 1
ATOM 785 C C . ASN A 1 96 ? -2.393 2.489 21.224 1.00 97.25 96 ASN A C 1
ATOM 787 O O . ASN A 1 96 ? -3.629 2.517 21.189 1.00 97.25 96 ASN A O 1
ATOM 791 N N . PRO A 1 97 ? -1.675 2.059 20.169 1.00 97.12 97 PRO A N 1
ATOM 792 C CA . PRO A 1 97 ? -2.298 1.456 19.004 1.00 97.12 97 PRO A CA 1
ATOM 793 C C . PRO A 1 97 ? -2.789 0.044 19.331 1.00 97.12 97 PRO A C 1
ATOM 795 O O . PRO A 1 97 ? -2.105 -0.739 19.992 1.00 97.12 97 PRO A O 1
ATOM 798 N N . LYS A 1 98 ? -3.962 -0.305 18.810 1.00 97.25 98 LYS A N 1
ATOM 799 C CA . LYS A 1 98 ? -4.543 -1.642 18.906 1.00 97.25 98 LYS A CA 1
ATOM 800 C C . LYS A 1 98 ? -4.678 -2.254 17.512 1.00 97.25 98 LYS A C 1
ATOM 802 O O . LYS A 1 98 ? -5.519 -1.789 16.739 1.00 97.25 98 LYS A O 1
ATOM 807 N N . PRO A 1 99 ? -3.909 -3.307 17.192 1.00 97.50 99 PRO A N 1
ATOM 808 C CA . PRO A 1 99 ? -4.013 -3.985 15.908 1.00 97.50 99 PRO A CA 1
ATOM 809 C C . PRO A 1 99 ? -5.415 -4.537 15.645 1.00 97.50 99 PRO A C 1
ATOM 811 O O . PRO A 1 99 ? -6.124 -4.958 16.566 1.00 97.50 99 PRO A O 1
ATOM 814 N N . ALA A 1 100 ? -5.801 -4.582 14.371 1.00 96.31 100 ALA A N 1
ATOM 815 C CA . ALA A 1 100 ? -6.971 -5.328 13.930 1.00 96.31 100 ALA A CA 1
ATOM 816 C C . ALA A 1 100 ? -6.871 -6.814 14.322 1.00 96.31 100 ALA A C 1
ATOM 818 O O . ALA A 1 100 ? -5.785 -7.370 14.508 1.00 96.31 100 ALA A O 1
ATOM 819 N N . PHE A 1 101 ? -8.027 -7.466 14.455 1.00 94.50 101 PHE A N 1
ATOM 820 C CA . PHE A 1 101 ? -8.103 -8.861 14.878 1.00 94.50 101 PHE A CA 1
ATOM 821 C C . PHE A 1 101 ? -7.250 -9.768 13.979 1.00 94.50 101 PHE A C 1
ATOM 823 O O . PHE A 1 101 ? -7.357 -9.713 12.756 1.00 94.50 101 PHE A O 1
ATOM 830 N N . ALA A 1 102 ? -6.405 -10.596 14.602 1.00 92.81 102 ALA A N 1
ATOM 831 C CA . ALA A 1 102 ? -5.476 -11.506 13.928 1.00 92.81 102 ALA A CA 1
ATOM 832 C C . ALA A 1 102 ? -4.548 -10.836 12.887 1.00 92.81 102 ALA A C 1
ATOM 834 O O . ALA A 1 102 ? -4.081 -11.509 11.972 1.00 92.81 102 ALA A O 1
ATOM 835 N N . ASP A 1 103 ? -4.304 -9.520 13.006 1.00 92.88 103 ASP A N 1
ATOM 836 C CA . ASP A 1 103 ? -3.599 -8.701 12.003 1.00 92.88 103 ASP A CA 1
ATOM 837 C C . ASP A 1 103 ? -4.197 -8.849 10.586 1.00 92.88 103 ASP A C 1
ATOM 839 O O . ASP A 1 103 ? -3.515 -8.676 9.579 1.00 92.88 103 ASP A O 1
ATOM 843 N N . GLY A 1 104 ? -5.483 -9.204 10.494 1.00 94.00 104 GLY A N 1
ATOM 844 C CA . GLY A 1 104 ? -6.206 -9.421 9.247 1.00 94.00 104 GLY A CA 1
ATOM 845 C C . GLY A 1 104 ? -7.218 -8.311 9.006 1.00 94.00 104 GLY A C 1
ATOM 846 O O . GLY A 1 104 ? -8.170 -8.154 9.771 1.00 94.00 104 GLY A O 1
ATOM 847 N N . PHE A 1 105 ? -7.041 -7.555 7.924 1.00 96.56 105 PHE A N 1
ATOM 848 C CA . PHE A 1 105 ? -8.017 -6.558 7.500 1.00 96.56 105 PHE A CA 1
ATOM 849 C C . PHE A 1 105 ? -8.011 -6.436 5.977 1.00 96.56 105 PHE A C 1
ATOM 851 O O . PHE A 1 105 ? -6.970 -6.190 5.374 1.00 96.56 105 PHE A O 1
ATOM 858 N N . VAL A 1 106 ? -9.173 -6.612 5.347 1.00 96.56 106 VAL A N 1
ATOM 859 C CA . VAL A 1 106 ? -9.305 -6.573 3.887 1.00 96.56 106 VAL A CA 1
ATOM 860 C C . VAL A 1 106 ? -10.072 -5.329 3.466 1.00 96.56 106 VAL A C 1
ATOM 862 O O . VAL A 1 106 ? -11.168 -5.073 3.960 1.00 96.56 106 VAL A O 1
ATOM 865 N N . VAL A 1 107 ? -9.508 -4.579 2.520 1.00 97.00 107 VAL A N 1
ATOM 866 C CA . VAL A 1 107 ? -10.140 -3.406 1.908 1.00 97.00 107 VAL A CA 1
ATOM 867 C C . VAL A 1 107 ? -10.399 -3.687 0.435 1.00 97.00 107 VAL A C 1
ATOM 869 O O . VAL A 1 107 ? -9.487 -4.034 -0.314 1.00 97.00 107 VAL A O 1
ATOM 872 N N . VAL A 1 108 ? -11.648 -3.512 0.007 1.00 96.50 108 VAL A N 1
ATOM 873 C CA . VAL A 1 108 ? -12.027 -3.567 -1.408 1.00 96.50 108 VAL A CA 1
ATOM 874 C C . VAL A 1 108 ? -11.975 -2.152 -1.973 1.00 96.50 108 VAL A C 1
ATOM 876 O O . VAL A 1 108 ? -12.686 -1.265 -1.506 1.00 96.50 108 VAL A O 1
ATOM 879 N N . HIS A 1 109 ? -11.124 -1.942 -2.972 1.00 95.69 109 HIS A N 1
ATOM 880 C CA . HIS A 1 109 ? -10.918 -0.661 -3.638 1.00 95.69 109 HIS A CA 1
ATOM 881 C C . HIS A 1 109 ? -11.080 -0.822 -5.158 1.00 95.69 109 HIS A C 1
ATOM 883 O O . HIS A 1 109 ? -11.033 -1.929 -5.695 1.00 95.69 109 HIS A O 1
ATOM 889 N N . ILE A 1 110 ? -11.253 0.285 -5.882 1.00 95.31 110 ILE A N 1
ATOM 890 C CA . ILE A 1 110 ? -11.446 0.264 -7.344 1.00 95.31 110 ILE A CA 1
ATOM 891 C C . ILE A 1 110 ? -10.245 -0.318 -8.112 1.00 95.31 110 ILE A C 1
ATOM 893 O O . ILE A 1 110 ? -10.406 -0.798 -9.229 1.00 95.31 110 ILE A O 1
ATOM 897 N N . ASN A 1 111 ? -9.047 -0.298 -7.519 1.00 95.31 111 ASN A N 1
ATOM 898 C CA . ASN A 1 111 ? -7.829 -0.884 -8.094 1.00 95.31 111 ASN A CA 1
ATOM 899 C C . ASN A 1 111 ? -7.611 -2.359 -7.684 1.00 95.31 111 ASN A C 1
ATOM 901 O O . ASN A 1 111 ? -6.655 -2.983 -8.156 1.00 95.31 111 ASN A O 1
ATOM 905 N N . GLY A 1 112 ? -8.467 -2.922 -6.820 1.00 94.62 112 GLY A N 1
ATOM 906 C CA . GLY A 1 112 ? -8.382 -4.307 -6.364 1.00 94.62 112 GLY A CA 1
ATOM 907 C C . GLY A 1 112 ? -8.653 -4.511 -4.872 1.00 94.62 112 GLY A C 1
ATOM 908 O O . GLY A 1 112 ? -9.119 -3.627 -4.156 1.00 94.62 112 GLY A O 1
ATOM 909 N N . ILE A 1 113 ? -8.362 -5.728 -4.417 1.00 95.56 113 ILE A N 1
ATOM 910 C CA . ILE A 1 113 ? -8.519 -6.164 -3.028 1.00 95.56 113 ILE A CA 1
ATOM 911 C C . ILE A 1 113 ? -7.164 -6.063 -2.327 1.00 95.56 113 ILE A C 1
ATOM 913 O O . ILE A 1 113 ? -6.164 -6.566 -2.842 1.00 95.56 113 ILE A O 1
ATOM 917 N N . HIS A 1 114 ? -7.149 -5.453 -1.144 1.00 97.06 114 HIS A N 1
ATOM 918 C CA . HIS A 1 114 ? -5.943 -5.221 -0.353 1.00 97.06 114 HIS A CA 1
ATOM 919 C C . HIS A 1 114 ? -6.036 -5.927 0.987 1.00 97.06 114 HIS A C 1
ATOM 921 O O . HIS A 1 114 ? -6.957 -5.660 1.753 1.00 97.06 114 HIS A O 1
ATOM 927 N N . ASP A 1 115 ? -5.058 -6.777 1.286 1.00 96.31 115 ASP A N 1
ATOM 928 C CA . ASP A 1 115 ? -4.787 -7.200 2.660 1.00 96.31 115 ASP A CA 1
ATOM 929 C C . ASP A 1 115 ? -3.870 -6.162 3.321 1.00 96.31 115 ASP A C 1
ATOM 931 O O . ASP A 1 115 ? -2.731 -5.957 2.882 1.00 96.31 115 ASP A O 1
ATOM 935 N N . VAL A 1 116 ? -4.382 -5.486 4.351 1.00 97.56 116 VAL A N 1
ATOM 936 C CA . VAL A 1 116 ? -3.710 -4.379 5.043 1.00 97.56 116 VAL A CA 1
ATOM 937 C C . VAL A 1 116 ? -3.491 -4.693 6.520 1.00 97.56 116 VAL A C 1
ATOM 939 O O . VAL A 1 116 ? -4.262 -5.415 7.149 1.00 97.56 116 VAL A O 1
ATOM 942 N N . ALA A 1 117 ? -2.421 -4.134 7.083 1.00 97.69 117 ALA A N 1
ATOM 943 C CA . ALA A 1 117 ? -2.253 -4.037 8.525 1.00 97.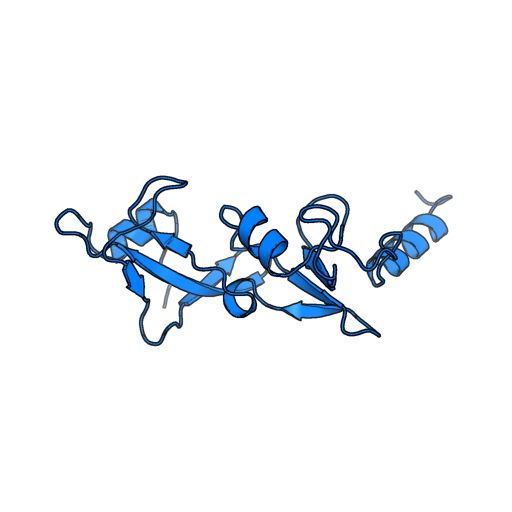69 117 ALA A CA 1
ATOM 944 C C . ALA A 1 117 ? -2.881 -2.722 8.996 1.00 97.69 117 ALA A C 1
ATOM 946 O O . ALA A 1 117 ? -2.534 -1.648 8.497 1.00 97.69 117 ALA A O 1
ATOM 947 N N . LEU A 1 118 ? -3.814 -2.815 9.938 1.00 96.94 118 LEU A N 1
ATOM 948 C CA . LEU A 1 118 ? -4.591 -1.689 10.444 1.00 96.94 118 LEU A CA 1
ATOM 949 C C . LEU A 1 118 ? -4.449 -1.613 11.962 1.00 96.94 118 LEU A C 1
ATOM 951 O O . LEU A 1 118 ? -4.646 -2.616 12.648 1.00 96.94 118 LEU A O 1
ATOM 955 N N . ASP A 1 119 ? -4.174 -0.418 12.469 1.00 97.31 119 ASP A N 1
ATOM 956 C CA . ASP A 1 119 ? -4.091 -0.118 13.891 1.00 97.31 119 ASP A CA 1
ATOM 957 C C . ASP A 1 119 ? -5.177 0.891 14.270 1.00 97.31 119 ASP A C 1
ATOM 959 O O . ASP A 1 119 ? -5.233 2.016 13.767 1.00 97.31 119 ASP A O 1
ATOM 963 N N . PHE A 1 120 ? -6.058 0.490 15.181 1.00 97.75 120 PHE A N 1
ATOM 964 C CA . PHE A 1 120 ? -7.018 1.384 15.814 1.00 97.75 120 PHE A CA 1
ATOM 965 C C . PHE A 1 120 ? -6.324 2.211 16.898 1.00 97.75 120 PHE A C 1
ATOM 967 O O . PHE A 1 120 ? -5.380 1.758 17.541 1.00 97.75 120 PHE A O 1
ATOM 974 N N . CYS A 1 121 ? -6.810 3.422 17.141 1.00 97.88 121 CYS A N 1
ATOM 975 C CA . CYS A 1 121 ? -6.472 4.154 18.355 1.00 97.88 121 CYS A CA 1
ATOM 976 C C . CYS A 1 121 ? -7.211 3.527 19.547 1.00 97.88 121 CYS A C 1
ATOM 978 O O . CYS A 1 121 ? -8.427 3.340 19.464 1.00 97.88 121 CYS A O 1
ATOM 980 N N . ASP A 1 122 ? -6.498 3.243 20.638 1.00 97.19 122 ASP A N 1
ATOM 981 C CA . ASP A 1 122 ? -7.062 2.774 21.917 1.00 97.19 122 ASP A CA 1
ATOM 982 C C . ASP A 1 122 ? -6.660 3.706 23.080 1.00 97.19 122 ASP A C 1
ATOM 984 O O . ASP A 1 122 ? -6.598 3.312 24.242 1.00 97.19 122 ASP A O 1
ATOM 988 N N . CYS A 1 123 ? -6.327 4.966 22.775 1.00 97.06 123 CYS A N 1
ATOM 989 C CA . CYS A 1 123 ? -6.132 6.011 23.783 1.00 97.06 123 CYS A CA 1
ATOM 990 C C . CYS A 1 123 ? -7.430 6.265 24.573 1.00 97.06 123 CYS A C 1
ATOM 992 O O . CYS A 1 123 ? -8.522 5.996 24.088 1.00 97.06 123 CYS A O 1
ATOM 994 N N . GLU A 1 124 ? -7.337 6.886 25.751 1.00 95.88 124 GLU A N 1
ATOM 995 C CA . GLU A 1 124 ? -8.506 7.183 26.601 1.00 95.88 124 GLU A CA 1
ATOM 996 C C . GLU A 1 124 ? -9.607 7.989 25.880 1.00 95.88 124 GLU A C 1
ATOM 998 O O . GLU A 1 124 ? -10.796 7.786 26.105 1.00 95.88 124 GLU A O 1
ATOM 1003 N N . THR A 1 125 ? -9.219 8.875 24.961 1.00 94.06 125 THR A N 1
ATOM 1004 C CA . THR A 1 125 ? -10.136 9.704 24.161 1.00 94.06 125 THR A CA 1
ATOM 1005 C C . THR A 1 125 ? -10.526 9.075 22.818 1.00 94.06 125 THR A C 1
ATOM 1007 O O . THR A 1 125 ? -11.183 9.722 21.989 1.00 94.06 125 THR A O 1
ATOM 1010 N N . ALA A 1 126 ? -10.116 7.827 22.570 1.00 96.19 126 ALA A N 1
ATOM 1011 C CA . ALA A 1 126 ? -10.379 7.133 21.322 1.00 96.19 126 ALA A CA 1
ATOM 1012 C C . ALA A 1 126 ? -11.882 6.973 21.074 1.00 96.19 126 ALA A C 1
ATOM 1014 O O . ALA A 1 126 ? -12.696 6.771 21.972 1.00 96.19 126 ALA A O 1
ATOM 1015 N N . GLN A 1 127 ? -12.259 7.055 19.803 1.00 97.31 127 GLN A N 1
ATOM 1016 C CA . GLN A 1 127 ? -13.612 6.710 19.385 1.00 97.31 127 GLN A CA 1
ATOM 1017 C C . GLN A 1 127 ? -13.753 5.196 19.251 1.00 97.31 127 GLN A C 1
ATOM 1019 O O . GLN A 1 127 ? -12.773 4.496 19.007 1.00 97.31 127 GLN A O 1
ATOM 1024 N N . ILE A 1 128 ? -14.987 4.696 19.296 1.00 96.94 128 ILE A N 1
ATOM 1025 C CA . ILE A 1 128 ? -15.266 3.289 18.987 1.00 96.94 128 ILE A CA 1
ATOM 1026 C C . ILE A 1 128 ? -14.762 2.910 17.582 1.00 96.94 128 ILE A C 1
ATOM 1028 O O . ILE A 1 128 ? -14.725 3.743 16.670 1.00 96.94 128 ILE A O 1
ATOM 1032 N N . THR A 1 129 ? -14.402 1.639 17.402 1.00 96.00 129 THR A N 1
ATOM 1033 C CA . THR A 1 129 ? -13.754 1.100 16.189 1.00 96.00 129 THR A CA 1
ATOM 1034 C C . THR A 1 129 ? -14.484 1.460 14.893 1.00 96.00 129 THR A C 1
ATOM 1036 O O . THR A 1 129 ? -13.859 1.945 13.951 1.00 96.00 129 THR A O 1
ATOM 1039 N N . ILE A 1 130 ? -15.812 1.306 14.853 1.00 96.06 130 ILE A N 1
ATOM 1040 C CA . ILE A 1 130 ? -16.616 1.635 13.665 1.00 96.06 130 ILE A CA 1
ATOM 1041 C C . ILE A 1 130 ? -16.539 3.123 13.302 1.00 96.06 130 ILE A C 1
ATOM 1043 O O . ILE A 1 130 ? -16.399 3.472 12.134 1.00 96.06 130 ILE A O 1
ATOM 1047 N N . THR A 1 131 ? -16.543 4.018 14.291 1.00 97.44 131 THR A N 1
ATOM 1048 C CA . THR A 1 131 ? -16.426 5.463 14.058 1.00 97.44 131 THR A CA 1
ATOM 1049 C C . THR A 1 131 ? -15.052 5.824 13.504 1.00 97.44 131 THR A C 1
ATOM 1051 O O . THR A 1 131 ? -14.959 6.701 12.646 1.00 97.44 131 THR A O 1
ATOM 1054 N N . GLN A 1 132 ? -13.983 5.158 13.954 1.00 97.31 132 GLN A N 1
ATOM 1055 C CA . GLN A 1 132 ? -12.640 5.377 13.409 1.00 97.31 132 GLN A CA 1
ATOM 1056 C C . GLN A 1 132 ? -12.561 5.006 11.918 1.00 97.31 132 GLN A C 1
ATOM 1058 O O . GLN A 1 132 ? -12.036 5.790 11.129 1.00 97.31 132 GLN A O 1
ATOM 1063 N N . LEU A 1 133 ? -13.153 3.871 11.525 1.00 96.88 133 LEU A N 1
ATOM 1064 C CA . LEU A 1 133 ? -13.253 3.444 10.121 1.00 96.88 133 LEU A CA 1
ATOM 1065 C C . LEU A 1 133 ? -14.058 4.436 9.278 1.00 96.88 133 LEU A C 1
ATOM 1067 O O . LEU A 1 133 ? -13.578 4.913 8.250 1.00 96.88 133 LEU A O 1
ATOM 1071 N N . LEU A 1 134 ? -15.251 4.815 9.747 1.00 96.94 134 LEU A N 1
ATOM 1072 C CA . LEU A 1 134 ? -16.126 5.744 9.027 1.00 96.94 134 LEU A CA 1
ATOM 1073 C C . LEU A 1 134 ? -15.490 7.133 8.871 1.00 96.94 134 LEU A C 1
ATOM 1075 O O . LEU A 1 134 ? -15.624 7.758 7.819 1.00 96.94 134 LEU A O 1
ATOM 1079 N N . ARG A 1 135 ? -14.733 7.610 9.871 1.00 95.75 135 ARG A N 1
ATOM 1080 C CA . ARG A 1 135 ? -13.944 8.854 9.761 1.00 95.75 135 ARG A CA 1
ATOM 1081 C C . ARG A 1 135 ? -12.804 8.743 8.749 1.00 95.75 135 ARG A C 1
ATOM 1083 O O . ARG A 1 135 ? -12.459 9.742 8.127 1.00 95.75 135 ARG A O 1
ATOM 1090 N N . HIS A 1 136 ? -12.274 7.540 8.545 1.00 93.81 136 HIS A N 1
ATOM 1091 C CA . HIS A 1 136 ? -11.329 7.221 7.474 1.00 93.81 136 HIS A CA 1
ATOM 1092 C C . HIS A 1 136 ? -12.026 6.899 6.133 1.00 93.81 136 HIS A C 1
ATOM 1094 O O . HIS A 1 136 ? -11.382 6.488 5.174 1.00 93.81 136 HIS A O 1
ATOM 1100 N N . ARG A 1 137 ? -13.350 7.121 6.044 1.00 94.75 137 ARG A N 1
ATOM 1101 C CA . ARG A 1 137 ? -14.208 6.850 4.875 1.00 94.75 137 ARG A CA 1
ATOM 1102 C C . ARG A 1 137 ? -14.233 5.383 4.446 1.00 94.75 137 ARG A C 1
ATOM 1104 O O . ARG A 1 137 ? -14.523 5.081 3.290 1.00 94.75 137 ARG A O 1
ATOM 1111 N N . TRP A 1 138 ? -13.947 4.474 5.370 1.00 95.56 138 TRP A N 1
ATOM 1112 C CA . TRP A 1 138 ? -14.058 3.043 5.142 1.00 95.56 138 TRP A CA 1
ATOM 1113 C C . TRP A 1 138 ? -15.386 2.546 5.684 1.00 95.56 138 TRP A C 1
ATOM 1115 O O . TRP A 1 138 ? -15.682 2.664 6.874 1.00 95.56 138 TRP A O 1
ATOM 1125 N N . PHE A 1 139 ? -16.189 2.002 4.781 1.00 95.44 139 PHE A N 1
ATOM 1126 C CA . PHE A 1 139 ? -17.503 1.463 5.083 1.00 95.44 139 PHE A CA 1
ATOM 1127 C C . PHE A 1 139 ? -17.422 -0.062 5.133 1.00 95.44 139 PHE A C 1
ATOM 1129 O O . PHE A 1 139 ? -16.666 -0.652 4.356 1.00 95.44 139 PHE A O 1
ATOM 1136 N N . PRO A 1 140 ? -18.179 -0.715 6.030 1.00 93.25 140 PRO A N 1
ATOM 1137 C CA . PRO A 1 140 ? -18.293 -2.163 5.996 1.00 93.25 140 PRO A CA 1
ATOM 1138 C C . PRO A 1 140 ? -18.849 -2.590 4.634 1.00 93.25 140 PRO A C 1
ATOM 1140 O O . PRO A 1 140 ? -19.800 -1.990 4.129 1.00 93.25 140 PRO A O 1
ATOM 1143 N N . ALA A 1 141 ? -18.258 -3.627 4.043 1.00 87.06 141 ALA A N 1
ATOM 1144 C CA . ALA A 1 141 ? -18.881 -4.298 2.914 1.00 87.06 141 ALA A CA 1
ATOM 1145 C C . ALA A 1 141 ? -20.212 -4.912 3.381 1.00 87.06 141 ALA A C 1
ATOM 1147 O O . ALA A 1 141 ? -20.324 -5.371 4.520 1.00 87.06 141 ALA A O 1
ATOM 1148 N N . THR A 1 142 ? -21.228 -4.890 2.521 1.00 77.38 142 THR A N 1
ATOM 1149 C CA . THR A 1 142 ? -22.490 -5.588 2.787 1.00 77.38 142 THR A CA 1
ATOM 1150 C C . THR A 1 142 ? -22.229 -7.085 2.908 1.00 77.38 142 THR A C 1
ATOM 1152 O O . THR A 1 142 ? -21.454 -7.631 2.121 1.00 77.38 142 THR A O 1
ATOM 1155 N N . VAL A 1 143 ? -22.876 -7.725 3.882 1.00 50.62 143 VAL A N 1
ATOM 1156 C CA . VAL A 1 143 ? -22.947 -9.189 3.997 1.00 50.62 143 VAL A CA 1
ATOM 1157 C C . VAL A 1 143 ? -24.044 -9.709 3.079 1.00 50.62 143 VAL A C 1
ATOM 1159 O O . VAL A 1 143 ? -25.106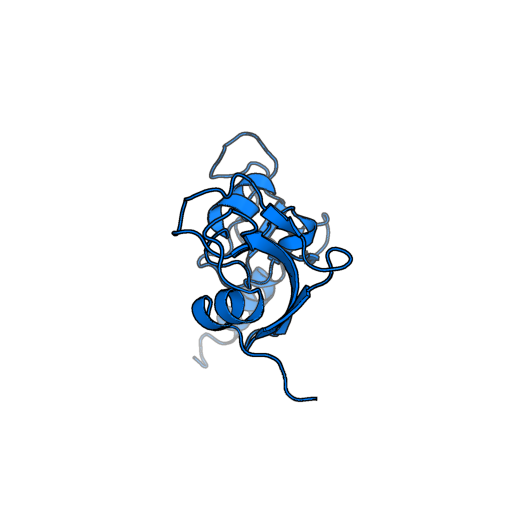 -9.046 3.034 1.00 50.62 143 VAL A O 1
#

Radius of gyration: 18.23 Å; Cα contacts (8 Å, |Δi|>4): 216; chains: 1; bounding box: 45×25×64 Å